Protein AF-A0A4P5YQ62-F1 (afdb_monomer_lite)

Foldseek 3Di:
DDDPDVVVVVVVVVVVVCCVVVVVCCCCVLCVCCVPPVVDPSPVVCVPPPVVVVCVVVVPD

Radius of gyration: 17.74 Å; chains: 1; bounding box: 47×35×37 Å

Secondary structure (DSSP, 8-state):
-PPP-HHHHHHHHHHHHHHHHHHHHHHHHHHHHHHH-TTS--HHHHIIIIIHHHHHHH---

Structure (mmCIF, N/CA/C/O backbone):
data_AF-A0A4P5YQ62-F1
#
_entry.id   AF-A0A4P5YQ62-F1
#
loop_
_atom_site.group_PDB
_atom_site.id
_atom_site.type_symbol
_atom_site.label_atom_id
_atom_site.label_alt_id
_atom_site.label_comp_id
_atom_site.label_asym_id
_atom_site.label_entity_id
_atom_site.label_seq_id
_atom_site.pdbx_PDB_ins_code
_atom_site.Cartn_x
_atom_site.Cartn_y
_atom_site.Cartn_z
_atom_site.occupancy
_atom_site.B_iso_or_equiv
_atom_site.auth_seq_id
_atom_site.auth_comp_id
_atom_site.auth_asym_id
_atom_site.auth_atom_id
_atom_site.pdbx_PDB_model_num
ATOM 1 N N . MET A 1 1 ? 32.559 2.936 -22.469 1.00 62.38 1 MET A N 1
ATOM 2 C CA . MET A 1 1 ? 31.296 3.449 -21.898 1.00 62.38 1 MET A CA 1
ATOM 3 C C . MET A 1 1 ? 30.176 2.536 -22.361 1.00 62.38 1 MET A C 1
ATOM 5 O O . MET A 1 1 ? 29.927 2.483 -23.557 1.00 62.38 1 MET A O 1
ATOM 9 N N . THR A 1 2 ? 29.569 1.759 -21.468 1.00 73.69 2 THR A N 1
ATOM 10 C CA . THR A 1 2 ? 28.376 0.964 -21.789 1.00 73.69 2 THR A CA 1
ATOM 11 C C . THR A 1 2 ? 27.148 1.831 -21.530 1.00 73.69 2 THR A C 1
ATOM 13 O O . THR A 1 2 ? 26.976 2.370 -20.440 1.00 73.69 2 THR A O 1
ATOM 16 N N . THR A 1 3 ? 26.309 2.034 -22.541 1.00 69.06 3 THR A N 1
ATOM 17 C CA . THR A 1 3 ? 25.018 2.709 -22.369 1.00 69.06 3 THR A CA 1
ATOM 18 C C . THR A 1 3 ? 24.111 1.839 -21.494 1.00 69.06 3 THR A C 1
ATOM 20 O O . THR A 1 3 ? 23.907 0.670 -21.837 1.00 69.06 3 THR A O 1
ATOM 23 N N . PRO A 1 4 ? 23.568 2.353 -20.376 1.00 70.12 4 PRO A N 1
ATOM 24 C CA . PRO A 1 4 ? 22.632 1.596 -19.553 1.00 70.12 4 PRO A CA 1
ATOM 25 C C . PRO A 1 4 ? 21.384 1.222 -20.364 1.00 70.12 4 PRO A C 1
ATOM 27 O O . PRO A 1 4 ? 20.901 2.010 -21.176 1.00 70.12 4 PRO A O 1
ATOM 30 N N . ASN A 1 5 ? 20.862 0.009 -20.155 1.00 80.31 5 ASN A N 1
ATOM 31 C CA . ASN A 1 5 ? 19.667 -0.475 -20.844 1.00 80.31 5 ASN A CA 1
ATOM 32 C C . ASN A 1 5 ? 18.454 0.392 -20.448 1.00 80.31 5 ASN A C 1
ATOM 34 O O . ASN A 1 5 ? 18.018 0.321 -19.294 1.00 80.31 5 ASN A O 1
ATOM 38 N N . PRO A 1 6 ? 17.863 1.165 -21.379 1.00 78.56 6 PRO A N 1
ATOM 39 C CA . PRO A 1 6 ? 16.793 2.097 -21.043 1.00 78.56 6 PRO A CA 1
ATOM 40 C C . PRO A 1 6 ? 15.563 1.381 -20.478 1.00 78.56 6 PRO A C 1
ATOM 42 O O . PRO A 1 6 ? 14.917 1.912 -19.580 1.00 78.56 6 PRO A O 1
ATOM 45 N N . LYS A 1 7 ? 15.267 0.147 -20.916 1.00 84.50 7 LYS A N 1
ATOM 46 C CA . LYS A 1 7 ? 14.110 -0.625 -20.429 1.00 84.50 7 LYS A CA 1
ATOM 47 C C . LYS A 1 7 ? 14.216 -0.956 -18.937 1.00 84.50 7 LYS A C 1
ATOM 49 O O . LYS A 1 7 ? 13.214 -0.895 -18.232 1.00 84.50 7 LYS A O 1
ATOM 54 N N . LEU A 1 8 ? 15.426 -1.257 -18.455 1.00 86.12 8 LEU A N 1
ATOM 55 C CA . LEU A 1 8 ? 15.676 -1.506 -17.033 1.00 86.12 8 LEU A CA 1
ATOM 56 C C . LEU A 1 8 ? 15.478 -0.226 -16.210 1.00 86.12 8 LEU A C 1
ATOM 58 O O . LEU A 1 8 ? 14.873 -0.272 -15.144 1.00 86.12 8 LEU A O 1
ATOM 62 N N . GLY A 1 9 ? 15.916 0.921 -16.741 1.00 86.06 9 GLY A N 1
ATOM 63 C CA . GLY A 1 9 ? 15.685 2.228 -16.128 1.00 86.06 9 GLY A CA 1
ATOM 64 C C . GLY A 1 9 ? 14.196 2.520 -15.936 1.00 86.06 9 GLY A C 1
ATOM 65 O O . GLY A 1 9 ? 13.768 2.773 -14.814 1.00 86.06 9 GLY A O 1
ATOM 66 N N . TRP A 1 10 ? 13.387 2.426 -16.994 1.00 90.44 10 TRP A N 1
ATOM 67 C CA . TRP A 1 10 ? 11.938 2.672 -16.913 1.00 90.44 10 TRP A CA 1
ATOM 68 C C . TRP A 1 10 ? 11.231 1.759 -15.909 1.00 90.44 10 TRP A C 1
ATOM 70 O O . TRP A 1 10 ? 10.382 2.221 -15.150 1.00 90.44 10 TRP A O 1
ATOM 80 N N . PHE A 1 11 ? 11.617 0.482 -15.866 1.00 92.31 11 PHE A N 1
ATOM 81 C CA . PHE A 1 11 ? 11.068 -0.473 -14.909 1.00 92.31 11 PHE A CA 1
ATOM 82 C C . PHE A 1 11 ? 11.363 -0.076 -13.455 1.00 92.31 11 PHE A C 1
ATOM 84 O O . PHE A 1 11 ? 10.458 -0.079 -12.623 1.00 92.31 11 PHE A O 1
ATOM 91 N N . VAL A 1 12 ? 12.598 0.341 -13.152 1.00 91.69 12 VAL A N 1
ATOM 92 C CA . VAL A 1 12 ? 12.979 0.800 -11.804 1.00 91.69 12 VAL A CA 1
ATOM 93 C C . VAL A 1 12 ? 12.175 2.032 -11.386 1.00 91.69 12 VAL A C 1
ATOM 95 O O . VAL A 1 12 ? 11.668 2.081 -10.268 1.00 91.69 12 VAL A O 1
ATOM 98 N N . HIS A 1 13 ? 11.998 3.007 -12.281 1.00 91.94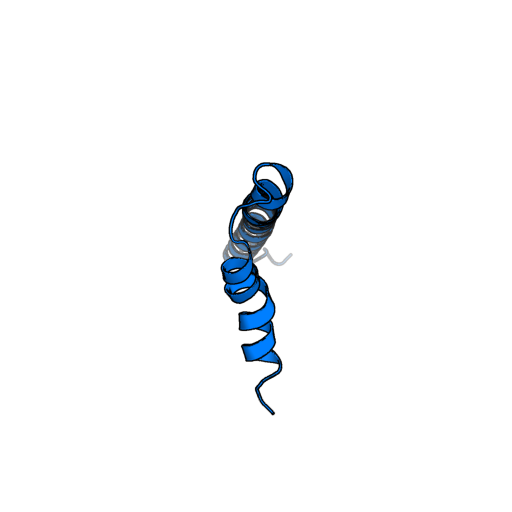 13 HIS A N 1
ATOM 99 C CA . HIS A 1 13 ? 11.205 4.203 -11.979 1.00 91.94 13 HIS A CA 1
ATOM 100 C C . HIS A 1 13 ? 9.723 3.872 -11.774 1.00 91.94 13 HIS A C 1
ATOM 102 O O . HIS A 1 13 ? 9.097 4.429 -10.874 1.00 91.94 13 HIS A O 1
ATOM 108 N N . ALA A 1 14 ? 9.173 2.940 -12.558 1.00 94.25 14 ALA A N 1
ATOM 109 C CA . ALA A 1 14 ? 7.806 2.464 -12.376 1.00 94.25 14 ALA A CA 1
ATOM 110 C C . ALA A 1 14 ? 7.625 1.782 -11.010 1.00 94.25 14 ALA A C 1
ATOM 112 O O . ALA A 1 14 ? 6.674 2.097 -10.298 1.00 94.25 14 ALA A O 1
ATOM 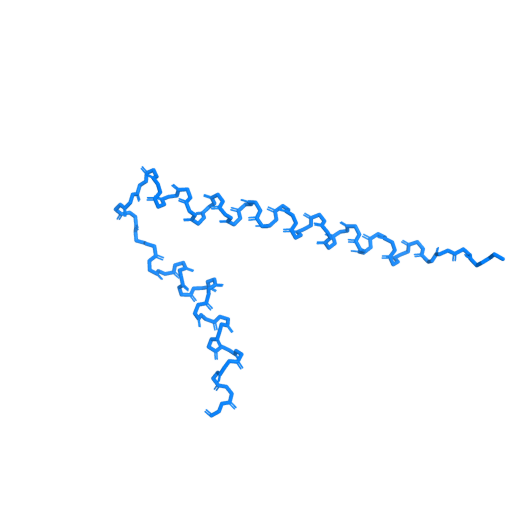113 N N . LEU A 1 15 ? 8.559 0.913 -10.605 1.00 95.50 15 LEU A N 1
ATOM 114 C CA . LEU A 1 15 ? 8.532 0.267 -9.289 1.00 95.50 15 LEU A CA 1
ATOM 115 C C . LEU A 1 15 ? 8.666 1.268 -8.139 1.00 95.50 15 LEU A C 1
ATOM 117 O O . LEU A 1 15 ? 7.924 1.172 -7.162 1.00 95.50 15 LEU A O 1
ATOM 121 N N . LEU A 1 16 ? 9.578 2.236 -8.248 1.00 95.00 16 LEU A N 1
ATOM 122 C CA . LEU A 1 16 ? 9.742 3.285 -7.239 1.00 95.00 16 LEU A CA 1
ATOM 123 C C . LEU A 1 16 ? 8.476 4.137 -7.120 1.00 95.00 16 LEU A C 1
ATOM 125 O O . LEU A 1 16 ? 7.967 4.325 -6.017 1.00 95.00 16 LEU A O 1
ATOM 129 N N . GLY A 1 17 ? 7.930 4.594 -8.249 1.00 95.06 17 GLY A N 1
ATOM 130 C CA . GLY A 1 17 ? 6.699 5.381 -8.277 1.00 95.06 17 GLY A CA 1
ATOM 131 C C . GLY A 1 17 ? 5.512 4.616 -7.694 1.00 95.06 17 GLY A C 1
ATOM 132 O O . GLY A 1 17 ? 4.810 5.143 -6.832 1.00 95.06 17 GLY A O 1
ATOM 133 N N . ALA A 1 18 ? 5.329 3.355 -8.095 1.00 92.88 18 ALA A N 1
ATOM 134 C CA . ALA A 1 18 ? 4.279 2.488 -7.568 1.00 92.88 18 ALA A CA 1
ATOM 135 C C . ALA A 1 18 ? 4.439 2.231 -6.063 1.00 92.88 18 ALA A C 1
ATOM 137 O O . ALA A 1 18 ? 3.449 2.252 -5.337 1.00 92.88 18 ALA A O 1
ATOM 138 N N . SER A 1 19 ? 5.669 2.044 -5.578 1.00 93.75 19 SER A N 1
ATOM 139 C CA . SER A 1 19 ? 5.934 1.805 -4.154 1.00 93.75 19 SER A CA 1
ATOM 140 C C . SER A 1 19 ? 5.656 3.044 -3.307 1.00 93.75 19 SER A C 1
ATOM 142 O O . SER A 1 19 ? 5.043 2.939 -2.248 1.00 93.75 19 SER A O 1
ATOM 144 N N . ILE A 1 20 ? 6.061 4.227 -3.777 1.00 95.25 20 ILE A N 1
ATOM 145 C CA . ILE A 1 20 ? 5.835 5.490 -3.063 1.00 95.25 20 ILE A CA 1
ATOM 146 C C . ILE A 1 20 ? 4.344 5.831 -3.056 1.00 95.25 20 ILE A C 1
ATOM 148 O O . ILE A 1 20 ? 3.771 6.068 -1.993 1.00 95.25 20 ILE A O 1
ATOM 152 N N . LEU A 1 21 ? 3.698 5.823 -4.225 1.00 93.06 21 LEU A N 1
ATOM 153 C CA . LEU A 1 21 ? 2.277 6.151 -4.345 1.00 93.06 21 LEU A CA 1
ATOM 154 C C . LEU A 1 21 ? 1.406 5.126 -3.614 1.00 93.06 21 LEU A C 1
ATOM 156 O O . LEU A 1 21 ? 0.503 5.504 -2.869 1.00 93.06 21 LEU A O 1
ATOM 160 N N . GLY A 1 22 ? 1.705 3.838 -3.796 1.00 89.06 22 GLY A N 1
ATOM 161 C CA . GLY A 1 22 ? 1.035 2.744 -3.105 1.00 89.06 22 GLY A CA 1
ATOM 162 C C . GLY A 1 22 ? 1.221 2.833 -1.595 1.00 89.06 22 GLY A C 1
ATOM 163 O O . GLY A 1 22 ? 0.243 2.714 -0.867 1.00 89.06 22 GLY A O 1
ATOM 164 N N . GLY A 1 23 ? 2.434 3.130 -1.120 1.00 91.44 23 GLY A N 1
ATOM 165 C CA . GLY A 1 23 ? 2.726 3.327 0.299 1.00 91.44 23 GLY A CA 1
ATOM 166 C C . GLY A 1 23 ? 1.944 4.493 0.904 1.00 91.44 23 GLY A C 1
ATOM 167 O O . GLY A 1 23 ? 1.265 4.315 1.910 1.00 91.44 23 GLY A O 1
ATOM 168 N N . ILE A 1 24 ? 1.967 5.670 0.275 1.00 92.88 24 ILE A N 1
ATOM 169 C CA . ILE A 1 24 ? 1.230 6.849 0.763 1.00 92.88 24 ILE A CA 1
ATOM 170 C C . ILE A 1 24 ? -0.284 6.597 0.742 1.00 92.88 24 ILE A C 1
ATOM 172 O O . ILE A 1 24 ? -0.970 6.871 1.729 1.00 92.88 24 ILE A O 1
ATOM 176 N N . GLY A 1 25 ? -0.805 6.047 -0.358 1.00 88.44 25 GLY A N 1
ATOM 177 C CA . GLY A 1 25 ? -2.222 5.714 -0.500 1.00 88.44 25 GLY A CA 1
ATOM 178 C C . GLY A 1 25 ? -2.677 4.659 0.507 1.00 88.44 25 GLY A C 1
ATOM 179 O O . GLY A 1 25 ? -3.746 4.798 1.098 1.00 88.44 25 GLY A O 1
ATOM 180 N N . PHE A 1 26 ? -1.842 3.650 0.765 1.00 86.44 26 PHE A N 1
ATOM 181 C CA . PHE A 1 26 ? -2.081 2.646 1.794 1.00 86.44 26 PHE A CA 1
ATOM 182 C C . PHE A 1 26 ? -2.110 3.274 3.186 1.00 86.44 26 PHE A C 1
ATOM 184 O O . PHE A 1 26 ? -3.078 3.072 3.911 1.00 86.44 26 PHE A O 1
ATOM 191 N N . LEU A 1 27 ? -1.106 4.078 3.552 1.00 88.00 27 LEU A N 1
ATOM 192 C CA . LEU A 1 27 ? -1.063 4.719 4.867 1.00 88.00 27 LEU A CA 1
ATOM 193 C C . LEU A 1 27 ? -2.294 5.608 5.095 1.00 88.00 27 LEU A C 1
ATOM 195 O O . LEU A 1 27 ? -2.946 5.504 6.131 1.00 88.00 27 LEU A O 1
ATOM 199 N N . GLY A 1 28 ? -2.655 6.438 4.115 1.00 86.88 28 GLY A N 1
ATOM 200 C CA . GLY A 1 28 ? -3.842 7.288 4.198 1.00 86.88 28 GLY A CA 1
ATOM 201 C C . GLY A 1 28 ? -5.151 6.494 4.239 1.00 86.88 28 GLY A C 1
ATOM 202 O O . GLY A 1 28 ? -6.007 6.765 5.074 1.00 86.88 28 GLY A O 1
ATOM 203 N N . GLY A 1 29 ? -5.311 5.492 3.373 1.00 83.12 29 GLY A N 1
ATOM 204 C CA . GLY A 1 29 ? -6.528 4.678 3.292 1.00 83.12 29 GLY A CA 1
ATOM 205 C C . GLY A 1 29 ? -6.706 3.706 4.461 1.00 83.12 29 GLY A C 1
ATOM 206 O O . GLY A 1 29 ? -7.837 3.394 4.825 1.00 83.12 29 GLY A O 1
ATOM 207 N N . PHE A 1 30 ? -5.609 3.254 5.068 1.00 83.75 30 PHE A N 1
ATOM 208 C CA . PHE A 1 30 ? -5.617 2.349 6.213 1.00 83.75 30 PHE A CA 1
ATOM 209 C C . PHE A 1 30 ? -5.718 3.117 7.534 1.00 83.75 30 PHE A C 1
ATOM 211 O O . PHE A 1 30 ? -6.661 2.904 8.294 1.00 83.75 30 PHE A O 1
ATOM 218 N N . PHE A 1 31 ? -4.801 4.053 7.798 1.00 84.50 31 PHE A N 1
ATOM 219 C CA . PHE A 1 31 ? -4.759 4.789 9.068 1.00 84.50 31 PHE A CA 1
ATOM 220 C C . PHE A 1 31 ? -5.694 6.002 9.099 1.00 84.50 31 PHE A C 1
ATOM 222 O O . PHE A 1 31 ? -6.145 6.391 10.173 1.00 84.50 31 PHE A O 1
ATOM 229 N N . GLY A 1 32 ? -6.039 6.595 7.953 1.00 87.44 32 GLY A N 1
ATOM 230 C CA . GLY A 1 32 ? -6.967 7.729 7.894 1.00 87.44 32 GLY A CA 1
ATOM 231 C C . GLY A 1 32 ? -8.324 7.417 8.534 1.00 87.44 32 GLY A C 1
ATOM 232 O O . GLY A 1 32 ? -8.736 8.144 9.439 1.00 87.44 32 GLY A O 1
ATOM 233 N N . PRO A 1 33 ? -9.009 6.321 8.157 1.00 85.38 33 PRO A N 1
ATOM 234 C CA . PRO A 1 33 ? -10.244 5.914 8.821 1.00 85.38 33 PRO A CA 1
ATOM 235 C C . PRO A 1 33 ? -10.063 5.626 10.314 1.00 85.38 33 PRO A C 1
ATOM 237 O O . PRO A 1 33 ? -10.961 5.943 11.078 1.00 85.38 33 PRO A O 1
ATOM 240 N N . MET A 1 34 ? -8.907 5.120 10.755 1.00 84.00 34 MET A N 1
ATOM 241 C CA . MET A 1 34 ? -8.631 4.896 12.182 1.00 84.00 34 MET A CA 1
ATOM 242 C C . MET A 1 34 ? -8.643 6.203 12.993 1.00 84.00 34 MET A C 1
ATOM 244 O O . MET A 1 34 ? -9.064 6.204 14.145 1.00 84.00 34 MET A O 1
ATOM 248 N N . ILE A 1 35 ? -8.218 7.316 12.386 1.00 85.00 35 ILE A N 1
ATOM 249 C CA . ILE A 1 35 ? -8.193 8.638 13.028 1.00 85.00 35 ILE A CA 1
ATOM 250 C C . ILE A 1 35 ? -9.549 9.344 12.902 1.00 85.00 35 ILE A C 1
ATOM 252 O O . ILE A 1 35 ? -10.057 9.889 13.878 1.00 85.00 35 ILE A O 1
ATOM 256 N N . PHE A 1 36 ? -10.139 9.360 11.703 1.00 86.88 36 PHE A N 1
ATOM 257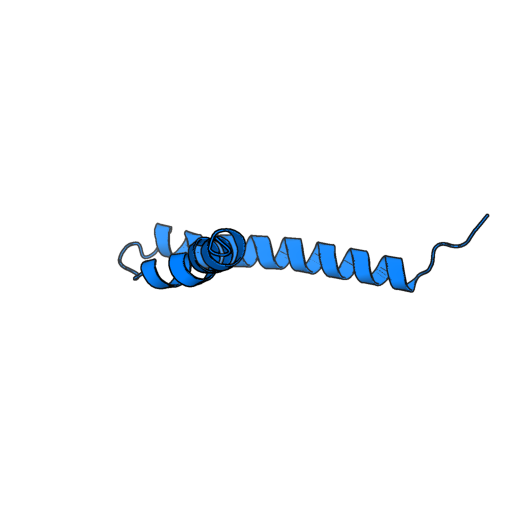 C CA . PHE A 1 36 ? -11.334 10.166 11.420 1.00 86.88 36 PHE A CA 1
ATOM 258 C C . PHE A 1 36 ? -12.659 9.435 11.661 1.00 86.88 36 PHE A C 1
ATOM 260 O O . PHE A 1 36 ? -13.683 10.092 11.843 1.00 86.88 36 PHE A O 1
ATOM 267 N N . LYS A 1 37 ? -12.665 8.097 11.624 1.00 85.75 37 LYS A N 1
ATOM 268 C CA . LYS A 1 37 ? -13.837 7.235 11.853 1.00 85.75 37 LYS A CA 1
ATOM 269 C C . LYS A 1 37 ? -13.433 5.952 12.596 1.00 85.75 37 LYS A C 1
ATOM 271 O O . LYS A 1 37 ? -13.518 4.869 12.014 1.00 85.75 37 LYS A O 1
ATOM 276 N N . PRO A 1 38 ? -13.009 6.058 13.866 1.00 76.94 38 PRO A N 1
ATOM 277 C CA . PRO A 1 38 ? -12.513 4.921 14.647 1.00 76.94 38 PRO A CA 1
ATOM 278 C C . PRO A 1 38 ? -13.544 3.792 14.816 1.00 76.94 38 PRO A C 1
ATOM 280 O O . PRO A 1 38 ? -13.158 2.641 14.981 1.00 76.94 38 PRO A O 1
ATOM 283 N N . GLU A 1 39 ? -14.844 4.090 14.700 1.00 81.00 39 GLU A N 1
ATOM 284 C CA . GLU A 1 39 ? -15.924 3.085 14.690 1.00 81.00 39 GLU A CA 1
ATOM 285 C C . GLU A 1 39 ? -15.948 2.202 13.424 1.00 81.00 39 GLU A C 1
ATOM 287 O O . GLU A 1 39 ? -16.696 1.226 13.360 1.00 81.00 39 GLU A O 1
ATOM 292 N N . ALA A 1 40 ? -15.197 2.549 12.374 1.00 78.88 40 ALA A N 1
ATOM 293 C CA . ALA A 1 40 ? -15.166 1.764 11.149 1.00 78.88 40 ALA A CA 1
ATOM 294 C C . ALA A 1 40 ? -14.482 0.408 11.393 1.00 78.88 40 ALA A C 1
ATOM 296 O O . ALA A 1 40 ? -13.381 0.335 11.936 1.00 78.88 40 ALA A O 1
ATOM 297 N N . ASN A 1 41 ? -15.106 -0.677 10.925 1.00 75.75 41 ASN A N 1
ATOM 298 C CA . ASN A 1 41 ? -14.575 -2.034 11.064 1.00 75.75 41 ASN A CA 1
ATOM 299 C C . ASN A 1 41 ? -13.248 -2.202 10.301 1.00 75.75 41 ASN A C 1
ATOM 301 O O . ASN A 1 41 ? -13.230 -2.542 9.119 1.00 75.75 41 ASN A O 1
ATOM 305 N N . GLN A 1 42 ? -12.128 -1.999 10.995 1.00 75.56 42 GLN A N 1
ATOM 306 C CA . GLN A 1 42 ? -10.768 -2.131 10.457 1.00 75.56 42 GLN A CA 1
ATOM 307 C C . GLN A 1 42 ? -10.245 -3.580 10.443 1.00 75.56 42 GLN A C 1
ATOM 309 O O . GLN A 1 42 ? -9.262 -3.874 9.762 1.00 75.56 42 GLN A O 1
ATOM 314 N N . GLY A 1 43 ? -10.916 -4.502 11.145 1.00 75.75 43 GLY A N 1
ATOM 315 C CA . GLY A 1 43 ? -10.529 -5.918 11.233 1.00 75.75 43 GLY A CA 1
ATOM 316 C C . GLY A 1 43 ? -10.279 -6.604 9.876 1.00 75.75 43 GLY A C 1
ATOM 317 O O . GLY A 1 43 ? -9.224 -7.217 9.710 1.00 75.75 43 GLY A O 1
ATOM 318 N N . PRO A 1 44 ? -11.168 -6.465 8.868 1.00 79.25 44 PRO A N 1
ATOM 319 C CA . PRO A 1 44 ? -10.966 -7.064 7.545 1.00 79.25 44 PRO A CA 1
ATOM 320 C C . PRO A 1 44 ? -9.728 -6.545 6.798 1.00 79.25 44 PRO A C 1
ATOM 322 O O . PRO A 1 44 ? -9.065 -7.305 6.093 1.00 79.25 44 PRO A O 1
ATOM 325 N N . LEU A 1 45 ? -9.382 -5.264 6.965 1.00 79.00 45 LEU A N 1
ATOM 326 C CA . LEU A 1 45 ? -8.234 -4.652 6.287 1.00 79.00 45 LEU A CA 1
ATOM 327 C C . LEU A 1 45 ? -6.908 -5.162 6.868 1.00 79.00 45 LEU A C 1
ATOM 329 O O . LEU A 1 45 ? -5.973 -5.439 6.122 1.00 79.00 45 LEU A O 1
ATOM 333 N N . 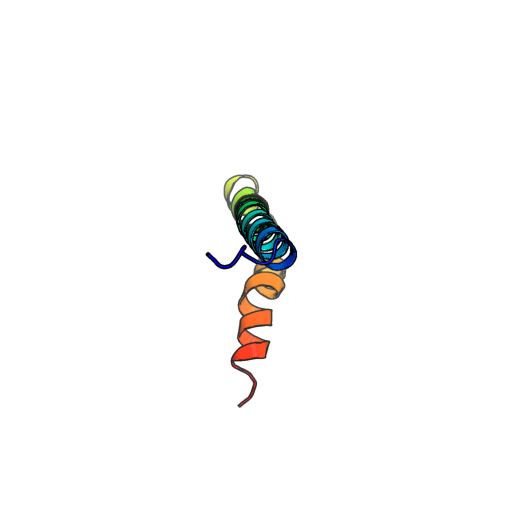LEU A 1 46 ? -6.836 -5.354 8.187 1.00 77.31 46 LEU A N 1
ATOM 334 C CA . LEU A 1 46 ? -5.670 -5.943 8.861 1.00 77.31 46 LEU A CA 1
ATOM 335 C C . LEU A 1 46 ? -5.469 -7.423 8.464 1.00 77.31 46 LEU A C 1
ATOM 337 O O . LEU A 1 46 ? -4.337 -7.901 8.328 1.00 77.31 46 LEU A O 1
ATOM 341 N N . GLY A 1 47 ? -6.585 -8.111 8.198 1.00 74.25 47 GLY A N 1
ATOM 342 C CA . GLY A 1 47 ? -6.670 -9.405 7.518 1.00 74.25 47 GLY A CA 1
ATOM 343 C C . GLY A 1 47 ? -5.949 -9.424 6.170 1.00 74.25 47 GLY A C 1
ATOM 344 O O . GLY A 1 47 ? -5.009 -10.183 5.964 1.00 74.25 47 GLY A O 1
ATOM 345 N N . ILE A 1 48 ? -6.371 -8.557 5.252 1.00 78.62 48 ILE A N 1
ATOM 346 C CA . ILE A 1 48 ? -5.903 -8.561 3.857 1.00 78.62 48 ILE A CA 1
ATOM 347 C C . ILE A 1 48 ? -4.474 -8.024 3.714 1.00 78.62 48 ILE A C 1
ATOM 349 O O . ILE A 1 48 ? -3.699 -8.561 2.926 1.00 78.62 48 ILE A O 1
ATOM 353 N N . PHE A 1 49 ? -4.110 -6.973 4.450 1.00 78.25 49 PHE A N 1
ATOM 354 C CA . PHE A 1 49 ? -2.843 -6.275 4.221 1.00 78.25 49 PHE A CA 1
ATOM 355 C C . PHE A 1 49 ? -1.665 -6.804 5.033 1.00 78.25 49 PHE A C 1
ATOM 357 O O . PHE A 1 49 ? -0.527 -6.644 4.600 1.00 78.25 49 PHE A O 1
ATOM 364 N N . ILE A 1 50 ? -1.912 -7.411 6.198 1.00 75.56 50 ILE A N 1
ATOM 365 C CA . ILE A 1 50 ? -0.832 -7.838 7.096 1.00 75.56 50 ILE A CA 1
ATOM 366 C C . ILE A 1 50 ? -0.915 -9.328 7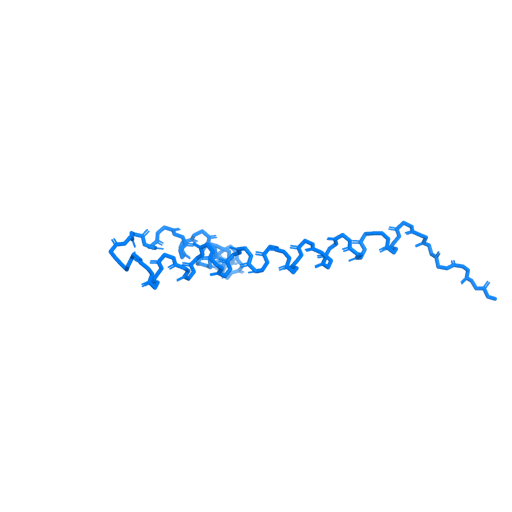.380 1.00 75.56 50 ILE A C 1
ATOM 368 O O . ILE A 1 50 ? -0.026 -10.073 6.985 1.00 75.56 50 ILE A O 1
ATOM 372 N N . THR A 1 51 ? -1.976 -9.777 8.042 1.00 77.88 51 THR A N 1
ATOM 373 C CA . THR A 1 51 ? -2.032 -11.152 8.569 1.00 77.88 51 THR A CA 1
ATOM 374 C C . THR A 1 51 ? -2.209 -12.216 7.484 1.00 77.88 51 THR A C 1
ATOM 376 O O . THR A 1 51 ? -1.654 -13.300 7.624 1.00 77.88 51 THR A O 1
ATOM 379 N N . GLY A 1 52 ? -2.888 -11.909 6.376 1.00 79.19 52 GLY A N 1
ATOM 380 C CA . GLY A 1 52 ? -3.014 -12.780 5.204 1.00 79.19 52 GLY A CA 1
ATOM 381 C C . GLY A 1 52 ? -1.674 -13.018 4.498 1.00 79.19 52 GLY A C 1
ATOM 382 O O . GLY A 1 52 ? -1.252 -14.170 4.398 1.00 79.19 52 GLY A O 1
ATOM 383 N N . PRO A 1 53 ? -0.953 -11.966 4.064 1.00 80.75 53 PRO A N 1
ATOM 384 C CA . PRO A 1 53 ? 0.395 -12.105 3.518 1.00 80.75 53 PRO A CA 1
ATOM 385 C C . PRO A 1 53 ? 1.382 -12.740 4.506 1.00 80.75 53 PRO A C 1
ATOM 387 O O . PRO A 1 53 ? 2.144 -13.619 4.108 1.00 80.75 53 PRO A O 1
ATOM 390 N N . LEU A 1 54 ? 1.342 -12.368 5.797 1.00 81.19 54 LEU A N 1
ATOM 391 C CA . LEU A 1 54 ? 2.157 -13.034 6.823 1.00 81.19 54 LEU A CA 1
ATOM 392 C C . LEU A 1 54 ? 1.829 -14.525 6.917 1.00 81.19 54 LEU A C 1
ATOM 394 O O . LEU A 1 54 ? 2.745 -15.333 6.988 1.00 81.19 54 LEU A O 1
ATOM 398 N N . GLY A 1 55 ? 0.549 -14.896 6.914 1.00 79.75 55 GLY A N 1
ATOM 399 C CA . GLY A 1 55 ? 0.103 -16.286 6.954 1.00 79.75 55 GLY A CA 1
ATOM 400 C C . GLY A 1 55 ? 0.542 -17.076 5.722 1.00 79.75 55 GLY A C 1
ATOM 401 O O . GLY A 1 55 ? 0.959 -18.219 5.860 1.00 79.75 55 GLY A O 1
ATOM 402 N N . ALA A 1 56 ? 0.543 -16.462 4.536 1.00 80.38 56 ALA A N 1
ATOM 403 C CA . ALA A 1 56 ? 1.064 -17.083 3.318 1.00 80.38 56 ALA A CA 1
ATOM 404 C C . ALA A 1 56 ? 2.586 -17.309 3.369 1.00 80.38 56 ALA A C 1
ATOM 406 O O . ALA A 1 56 ? 3.072 -18.294 2.825 1.00 80.38 56 ALA A O 1
ATOM 407 N N . VAL A 1 57 ? 3.342 -16.423 4.028 1.00 82.56 57 VAL A N 1
ATOM 408 C CA . VAL A 1 57 ? 4.804 -16.552 4.171 1.00 82.56 57 VAL A CA 1
ATOM 409 C C . VAL A 1 57 ? 5.191 -17.500 5.312 1.00 82.56 57 VAL A C 1
ATOM 411 O O . VAL A 1 57 ? 6.104 -18.306 5.161 1.00 82.56 57 VAL A O 1
ATOM 414 N N . LEU A 1 58 ? 4.517 -17.405 6.459 1.00 83.94 58 LEU A N 1
ATOM 415 C CA . LEU A 1 58 ? 4.869 -18.127 7.686 1.00 83.94 58 LEU A CA 1
ATOM 416 C C . LEU A 1 58 ? 4.152 -19.473 7.832 1.00 83.94 58 LEU A C 1
ATOM 418 O O . LEU A 1 58 ? 4.675 -20.355 8.505 1.00 83.94 58 LEU A O 1
ATOM 422 N N . GLY A 1 59 ? 2.983 -19.644 7.211 1.00 72.88 59 GLY A N 1
ATOM 423 C CA . GLY A 1 59 ? 2.140 -20.843 7.300 1.00 72.88 59 GLY A CA 1
ATOM 424 C C . GLY A 1 59 ? 2.591 -22.020 6.432 1.00 72.88 59 GLY A C 1
ATOM 425 O O . GLY A 1 59 ? 1.851 -22.982 6.283 1.00 72.88 59 GLY A O 1
ATOM 426 N N . HIS A 1 60 ? 3.791 -21.960 5.857 1.00 62.88 60 HIS A N 1
ATOM 427 C CA . HIS A 1 60 ? 4.402 -23.056 5.097 1.00 62.88 60 HIS A CA 1
ATOM 428 C C . HIS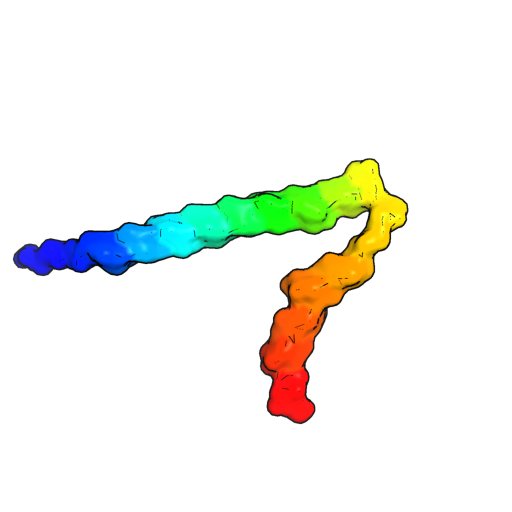 A 1 60 ? 5.017 -24.164 5.989 1.00 62.88 60 HIS A C 1
ATOM 430 O O . HIS A 1 60 ? 5.872 -24.912 5.515 1.00 62.88 60 HIS A O 1
ATOM 436 N N . GLN A 1 61 ? 4.611 -24.263 7.263 1.00 54.81 61 GLN A N 1
ATOM 437 C CA . GLN A 1 61 ? 5.126 -25.210 8.263 1.00 54.81 61 GLN A CA 1
ATOM 438 C C . GLN A 1 61 ? 4.047 -26.170 8.762 1.00 54.81 61 GLN A C 1
ATOM 440 O O . GLN A 1 61 ? 2.902 -25.710 8.967 1.00 54.81 61 GLN A O 1
#

pLDDT: mean 82.68, std 8.51, range [54.81, 95.5]

Sequence (61 aa):
MTTPNPKLGWFVHALLGASILGGIGFLGGFFGPMIFKPEANQGPLLGIFITGPLGAVLGHQ